Protein AF-A0A1G2P5L3-F1 (afdb_monomer_lite)

pLDDT: mean 85.41, std 9.66, range [49.16, 94.69]

Structure (mmCIF, N/CA/C/O backbone):
data_AF-A0A1G2P5L3-F1
#
_entry.id   AF-A0A1G2P5L3-F1
#
loop_
_atom_site.group_PDB
_atom_site.id
_atom_site.type_symbol
_atom_site.label_atom_id
_atom_site.label_alt_id
_atom_site.label_comp_id
_atom_site.label_asym_id
_atom_site.label_entity_id
_atom_site.label_seq_id
_atom_site.pdbx_PDB_ins_code
_atom_site.Cartn_x
_atom_site.Cartn_y
_atom_site.Cartn_z
_atom_site.occupancy
_atom_site.B_iso_or_equiv
_atom_site.auth_seq_id
_atom_site.auth_comp_id
_atom_site.auth_asym_id
_atom_site.auth_atom_id
_atom_site.pdbx_PDB_model_num
ATOM 1 N N . MET A 1 1 ? -7.824 13.249 22.918 1.00 49.16 1 MET A N 1
ATOM 2 C CA . MET A 1 1 ? -9.057 12.927 22.167 1.00 49.16 1 MET A CA 1
ATOM 3 C C . MET A 1 1 ? -9.170 11.417 22.105 1.00 49.16 1 MET A C 1
ATOM 5 O O . MET A 1 1 ? -8.216 10.779 21.685 1.00 49.16 1 MET A O 1
ATOM 9 N N . ARG A 1 2 ? -10.259 10.842 22.618 1.00 64.31 2 ARG A N 1
ATOM 10 C CA . ARG A 1 2 ? -10.493 9.395 22.596 1.00 64.31 2 ARG A CA 1
ATOM 11 C C . ARG A 1 2 ? -11.344 9.133 21.352 1.00 64.31 2 AR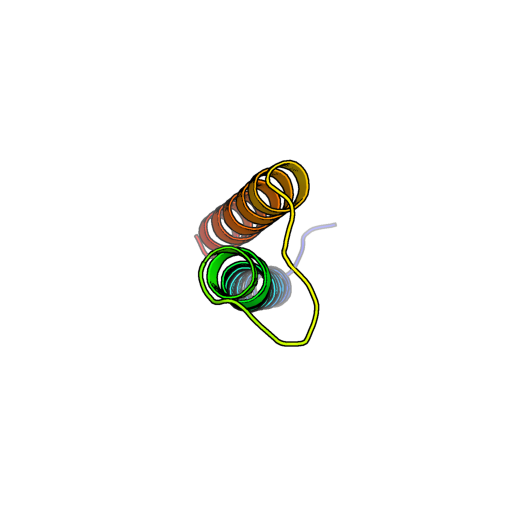G A C 1
ATOM 13 O O . ARG A 1 2 ? -12.480 9.592 21.312 1.00 64.31 2 ARG A O 1
ATOM 20 N N . PHE A 1 3 ? -10.756 8.552 20.308 1.00 75.69 3 PHE A N 1
ATOM 21 C CA . PHE A 1 3 ? -11.492 8.221 19.083 1.00 75.69 3 PHE A CA 1
ATOM 22 C C . PHE A 1 3 ? -12.603 7.220 19.414 1.00 75.69 3 PHE A C 1
ATOM 24 O O . PHE A 1 3 ? -12.396 6.346 20.260 1.00 75.69 3 PHE A O 1
ATOM 31 N N . SER A 1 4 ? -13.779 7.363 18.797 1.00 84.25 4 SER A N 1
ATOM 32 C CA . SER A 1 4 ? -14.832 6.356 18.963 1.00 84.25 4 SER A CA 1
ATOM 33 C C . SER A 1 4 ? -14.447 5.084 18.212 1.00 84.25 4 SER A C 1
ATOM 35 O O . SER A 1 4 ? -13.797 5.149 17.168 1.00 84.25 4 SER A O 1
ATOM 37 N N . GLU A 1 5 ? -14.880 3.925 18.703 1.00 82.94 5 GLU A N 1
ATOM 38 C CA . GLU A 1 5 ? -14.615 2.637 18.044 1.00 82.94 5 GLU A CA 1
ATOM 39 C C . GLU A 1 5 ? -15.089 2.629 16.581 1.00 82.94 5 GLU A C 1
ATOM 41 O O . GLU A 1 5 ? -14.410 2.096 15.709 1.00 82.94 5 GLU A O 1
ATOM 46 N N . SER A 1 6 ? -16.186 3.329 16.275 1.00 86.56 6 SER A N 1
ATOM 47 C CA . SER A 1 6 ? -16.669 3.505 14.901 1.00 86.56 6 SER A CA 1
ATOM 48 C C . SER A 1 6 ? -15.707 4.286 13.996 1.00 86.56 6 SER A C 1
ATOM 50 O O . SER A 1 6 ? -15.587 3.966 12.817 1.00 86.56 6 SER A O 1
ATOM 52 N N . GLN A 1 7 ? -15.003 5.296 14.516 1.00 88.75 7 GLN A N 1
ATOM 53 C CA . GLN A 1 7 ? -14.008 6.052 13.745 1.00 88.75 7 GLN A CA 1
ATOM 54 C C . GLN A 1 7 ? -12.764 5.208 13.464 1.00 88.75 7 GLN A C 1
ATOM 56 O O . GLN A 1 7 ? -12.201 5.274 12.372 1.00 88.75 7 GLN A O 1
ATOM 61 N N . VAL A 1 8 ? -12.355 4.410 14.450 1.00 88.44 8 VAL A N 1
ATOM 62 C CA . VAL A 1 8 ? -11.220 3.488 14.361 1.00 88.44 8 VAL A CA 1
ATOM 63 C C . VAL A 1 8 ? -11.504 2.396 13.320 1.00 88.44 8 VAL A C 1
ATOM 65 O O . VAL A 1 8 ? -10.675 2.169 12.440 1.00 88.44 8 VAL A O 1
ATOM 68 N N . ASP A 1 9 ? -12.707 1.814 13.328 1.00 91.00 9 ASP A N 1
ATOM 69 C CA . ASP A 1 9 ? -13.131 0.800 12.351 1.00 91.00 9 ASP A CA 1
ATOM 70 C C . ASP A 1 9 ? -13.239 1.360 10.918 1.00 91.00 9 ASP A C 1
ATOM 72 O O . ASP A 1 9 ? -12.774 0.745 9.955 1.00 91.00 9 ASP A O 1
ATOM 76 N N . LEU A 1 10 ? -13.784 2.573 10.755 1.00 92.56 10 LEU A N 1
ATOM 77 C CA . LEU A 1 10 ? -13.832 3.246 9.451 1.00 92.56 10 LEU A CA 1
ATOM 78 C C . LEU A 1 10 ? -12.432 3.518 8.893 1.00 92.56 10 LEU A C 1
ATOM 80 O O . LEU A 1 10 ? -12.182 3.282 7.709 1.00 92.56 10 LEU A O 1
ATOM 84 N N . LEU A 1 11 ? -11.508 3.980 9.738 1.00 90.56 11 LEU A N 1
ATOM 85 C CA . LEU A 1 11 ? -10.126 4.217 9.334 1.00 90.56 11 LEU A CA 1
ATOM 86 C C . LEU A 1 11 ? -9.418 2.905 8.968 1.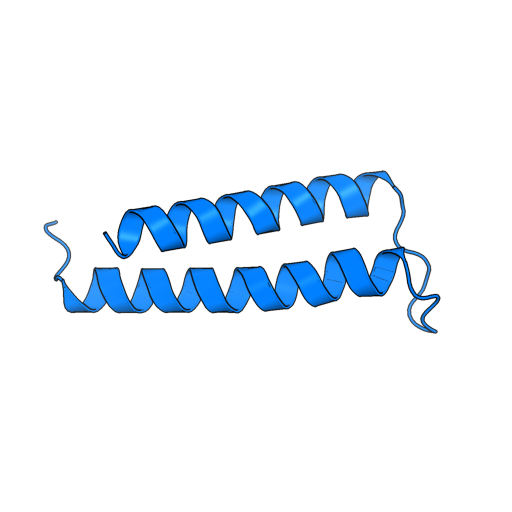00 90.56 11 LEU A C 1
ATOM 88 O O . LEU A 1 11 ? -8.676 2.864 7.985 1.00 90.56 11 LEU A O 1
ATOM 92 N N . ALA A 1 12 ? -9.677 1.822 9.704 1.00 90.94 12 ALA A N 1
ATOM 93 C CA . ALA A 1 12 ? -9.119 0.510 9.405 1.00 90.94 12 ALA A CA 1
ATOM 94 C C . ALA A 1 12 ? -9.592 -0.000 8.034 1.00 90.94 12 ALA A C 1
ATOM 96 O O . ALA A 1 12 ? -8.768 -0.442 7.228 1.00 90.94 12 ALA A O 1
ATOM 97 N N . LYS A 1 13 ? -10.889 0.125 7.730 1.00 93.19 13 LYS A N 1
ATOM 98 C CA . LYS A 1 13 ? -11.463 -0.224 6.418 1.00 93.19 13 LYS A CA 1
ATOM 99 C C . LYS A 1 13 ? -10.880 0.621 5.291 1.00 93.19 13 LYS A C 1
ATOM 101 O O . LYS A 1 13 ? -10.421 0.066 4.297 1.00 93.19 13 LYS A O 1
ATOM 106 N N . TYR A 1 14 ? -10.799 1.934 5.483 1.00 93.75 14 TYR A N 1
ATOM 107 C CA . TYR A 1 14 ? -10.202 2.843 4.506 1.00 93.75 14 TYR A CA 1
ATOM 108 C C . TYR A 1 14 ? -8.747 2.475 4.176 1.00 93.75 14 TYR A C 1
ATOM 110 O O . TYR A 1 14 ? -8.376 2.371 3.008 1.00 93.75 14 TYR A O 1
ATOM 118 N N . LEU A 1 15 ? -7.927 2.213 5.199 1.00 91.62 15 LEU A N 1
ATOM 119 C CA . LEU A 1 15 ? -6.538 1.785 5.016 1.00 91.62 15 LEU A CA 1
ATOM 120 C C . LEU A 1 15 ? -6.434 0.424 4.310 1.00 91.62 15 LEU A C 1
ATOM 122 O O . LEU A 1 15 ? -5.526 0.222 3.502 1.00 91.62 15 LEU A O 1
ATOM 126 N N . SER A 1 16 ? -7.373 -0.492 4.575 1.00 93.25 16 SER A N 1
ATOM 127 C CA . SER A 1 16 ? -7.460 -1.772 3.865 1.00 93.25 16 SER A CA 1
ATOM 128 C C . SER A 1 16 ? -7.738 -1.557 2.380 1.00 93.25 16 SER A C 1
ATOM 130 O O . SER A 1 16 ? -7.022 -2.098 1.537 1.00 93.25 16 SER A O 1
ATOM 132 N N . ASP A 1 17 ? -8.727 -0.736 2.039 1.00 94.19 17 ASP A N 1
ATOM 133 C CA . ASP A 1 17 ? -9.110 -0.500 0.647 1.00 94.19 17 ASP A CA 1
ATOM 134 C C . ASP A 1 17 ? -8.015 0.231 -0.133 1.00 94.19 17 ASP A C 1
ATOM 136 O O . ASP A 1 17 ? -7.684 -0.174 -1.249 1.00 94.19 17 ASP A O 1
ATOM 140 N N . ILE A 1 18 ? -7.351 1.211 0.487 1.00 92.75 18 ILE A N 1
ATOM 141 C CA . ILE A 1 18 ? -6.169 1.847 -0.104 1.00 92.75 18 ILE A CA 1
ATOM 142 C C . ILE A 1 18 ? -5.057 0.837 -0.352 1.00 92.75 18 ILE A C 1
ATOM 144 O O . ILE A 1 18 ? -4.467 0.853 -1.430 1.00 92.75 18 ILE A O 1
ATOM 148 N N . SER A 1 19 ? -4.771 -0.058 0.597 1.00 92.38 19 SER A N 1
ATOM 149 C CA . SER A 1 19 ? -3.707 -1.048 0.406 1.00 92.38 19 SER A CA 1
ATOM 150 C C . SER A 1 19 ? -3.973 -1.949 -0.806 1.00 92.38 19 SER A C 1
ATOM 152 O O . SER A 1 19 ? -3.054 -2.234 -1.568 1.00 92.38 19 SER A O 1
ATOM 154 N N . LYS A 1 20 ? -5.233 -2.319 -1.067 1.00 91.62 20 LYS A N 1
ATOM 155 C CA . LYS A 1 20 ? -5.614 -3.107 -2.252 1.00 91.62 20 LYS A CA 1
ATOM 156 C C . LYS A 1 20 ? -5.401 -2.319 -3.543 1.00 91.62 20 LYS A C 1
ATOM 158 O O . LYS A 1 20 ? -4.880 -2.867 -4.511 1.00 91.62 20 LYS A O 1
ATOM 163 N N . ILE A 1 21 ? -5.778 -1.039 -3.559 1.00 91.81 21 ILE A N 1
ATOM 164 C CA . ILE A 1 21 ? -5.597 -0.163 -4.726 1.00 91.81 21 ILE A CA 1
ATOM 165 C C . ILE A 1 21 ? -4.110 0.064 -5.003 1.00 91.81 21 ILE A C 1
ATOM 167 O O . ILE A 1 21 ? -3.681 -0.028 -6.150 1.00 91.81 21 ILE A O 1
ATOM 171 N N . LEU A 1 22 ? -3.313 0.327 -3.965 1.00 89.56 22 LEU A N 1
ATOM 172 C CA . LEU A 1 22 ? -1.870 0.507 -4.097 1.00 89.56 22 LEU A CA 1
ATOM 173 C C . LEU A 1 22 ? -1.189 -0.782 -4.548 1.00 89.56 22 LEU A C 1
ATOM 175 O O . LEU A 1 22 ? -0.338 -0.727 -5.432 1.00 89.56 22 LEU A O 1
ATOM 179 N N . PHE A 1 23 ? -1.603 -1.935 -4.022 1.00 89.00 23 PHE A N 1
ATOM 180 C CA . PHE A 1 23 ? -1.135 -3.231 -4.498 1.00 89.00 23 PHE A CA 1
ATOM 181 C C . PHE A 1 23 ? -1.439 -3.407 -5.985 1.00 89.00 23 PHE A C 1
ATOM 183 O O . PHE A 1 23 ? -0.535 -3.712 -6.757 1.00 89.00 23 PHE A O 1
ATOM 190 N N . ALA A 1 24 ? -2.683 -3.157 -6.403 1.00 87.62 24 ALA A N 1
ATOM 191 C CA . ALA A 1 24 ? -3.067 -3.245 -7.804 1.00 87.62 24 ALA A CA 1
ATOM 192 C C . ALA A 1 24 ? -2.222 -2.290 -8.658 1.00 87.62 24 ALA A C 1
ATOM 194 O O . ALA A 1 24 ? -1.546 -2.731 -9.572 1.00 87.62 24 ALA A O 1
ATOM 195 N N . SER A 1 25 ? -2.161 -1.007 -8.316 1.00 84.00 25 SER A N 1
ATOM 196 C CA . SER A 1 25 ? -1.406 -0.010 -9.082 1.00 84.00 25 SER A CA 1
ATOM 197 C C . SER A 1 25 ? 0.089 -0.343 -9.181 1.00 84.00 25 SER A C 1
ATOM 199 O O . SER A 1 25 ? 0.666 -0.324 -10.265 1.00 84.00 25 SER A O 1
ATOM 201 N N . THR A 1 26 ? 0.712 -0.717 -8.061 1.00 84.38 26 THR A N 1
ATOM 202 C CA . THR A 1 26 ? 2.165 -0.913 -7.985 1.00 84.38 26 THR A CA 1
ATOM 203 C C . THR A 1 26 ? 2.595 -2.273 -8.531 1.00 84.38 26 THR A C 1
ATOM 205 O O . THR A 1 26 ? 3.563 -2.354 -9.279 1.00 84.38 26 THR A O 1
ATOM 208 N N . VAL A 1 27 ? 1.899 -3.355 -8.168 1.00 79.06 27 VAL A N 1
ATOM 209 C CA . VAL A 1 27 ? 2.279 -4.723 -8.554 1.00 79.06 27 VAL A CA 1
ATOM 210 C C . VAL A 1 27 ? 1.793 -5.039 -9.962 1.00 79.06 27 VAL A C 1
ATOM 212 O O . VAL A 1 27 ? 2.583 -5.504 -10.779 1.00 79.06 27 VAL A O 1
ATOM 215 N N . VAL A 1 28 ? 0.532 -4.737 -10.294 1.00 79.81 28 VAL A N 1
ATOM 216 C CA . VAL A 1 28 ? 0.024 -4.945 -11.663 1.00 79.81 28 VAL A CA 1
ATOM 217 C C . VAL A 1 28 ? 0.777 -4.021 -12.616 1.00 79.81 28 VAL A C 1
ATOM 219 O O . VAL A 1 28 ? 1.262 -4.498 -13.630 1.00 79.81 28 VAL A O 1
ATOM 222 N N . GLY A 1 29 ? 0.971 -2.743 -12.274 1.00 77.62 29 GLY A N 1
ATOM 223 C CA . GLY A 1 29 ? 1.672 -1.799 -13.151 1.00 77.62 29 GLY A CA 1
ATOM 224 C C . GLY A 1 29 ? 3.167 -2.080 -13.353 1.00 77.62 29 GLY A C 1
ATOM 225 O O . GLY A 1 29 ? 3.725 -1.655 -14.360 1.00 77.62 29 GLY A O 1
ATOM 226 N N . PHE A 1 30 ? 3.824 -2.792 -12.429 1.00 82.31 30 PHE A N 1
ATOM 227 C CA . PHE A 1 30 ? 5.229 -3.190 -12.580 1.00 82.31 30 PHE A CA 1
ATOM 228 C C . PHE A 1 30 ? 5.395 -4.495 -13.366 1.00 82.31 30 PHE A C 1
ATOM 230 O O . PHE A 1 30 ? 6.292 -4.596 -14.197 1.00 82.31 30 PHE A O 1
ATOM 237 N N . PHE A 1 31 ? 4.548 -5.500 -13.113 1.00 81.31 31 PHE A N 1
ATOM 238 C CA . PHE A 1 31 ? 4.687 -6.821 -13.739 1.00 81.31 31 PHE A CA 1
ATOM 239 C C . PHE A 1 31 ? 3.921 -6.973 -15.055 1.00 81.31 31 PHE A C 1
ATOM 241 O O . PHE A 1 31 ? 4.300 -7.803 -15.880 1.00 81.31 31 PHE A O 1
ATOM 248 N N . LEU A 1 32 ? 2.841 -6.216 -15.257 1.00 79.19 32 LEU A N 1
ATOM 249 C CA . LEU A 1 32 ? 2.084 -6.228 -16.502 1.00 79.19 32 LEU A CA 1
ATOM 250 C C . LEU A 1 32 ? 2.445 -4.980 -17.312 1.00 79.19 32 LEU A C 1
ATOM 252 O O . LEU A 1 32 ? 2.209 -3.867 -16.841 1.00 79.19 32 LEU A O 1
ATOM 256 N N . PRO A 1 33 ? 2.988 -5.136 -18.531 1.00 66.44 33 PRO A N 1
ATOM 257 C CA . PRO A 1 33 ? 3.255 -4.003 -19.400 1.00 66.44 33 PRO A CA 1
ATOM 258 C C . PRO A 1 33 ? 1.922 -3.339 -19.752 1.00 66.44 33 PRO A C 1
ATOM 260 O O . PRO A 1 33 ? 1.087 -3.904 -20.460 1.00 66.44 33 PRO A O 1
ATOM 263 N N . THR A 1 34 ? 1.701 -2.143 -19.215 1.00 69.25 34 THR A N 1
ATOM 264 C CA . THR A 1 34 ? 0.521 -1.334 -19.520 1.00 69.25 34 THR A CA 1
ATOM 265 C C . THR A 1 34 ? 0.898 -0.197 -20.459 1.00 69.25 34 THR A C 1
ATOM 267 O O . THR A 1 34 ? 2.033 0.276 -20.486 1.00 69.25 34 THR A O 1
ATOM 270 N N . THR A 1 35 ? -0.076 0.297 -21.220 1.00 67.25 35 THR A N 1
ATOM 271 C CA . THR A 1 35 ? 0.093 1.466 -22.098 1.00 67.25 35 THR A CA 1
ATOM 272 C C . THR A 1 35 ? 0.404 2.760 -21.335 1.00 67.25 35 THR A C 1
ATOM 274 O O . THR A 1 35 ? 0.713 3.769 -21.961 1.00 67.25 35 THR A O 1
ATOM 277 N N . ALA A 1 36 ? 0.307 2.752 -19.999 1.00 65.38 36 ALA A N 1
ATOM 278 C CA . ALA A 1 36 ? 0.510 3.907 -19.127 1.00 65.38 36 ALA A CA 1
ATOM 279 C C . ALA A 1 36 ? 1.988 4.173 -18.766 1.00 65.38 36 ALA A C 1
ATOM 281 O O . ALA A 1 36 ? 2.275 5.162 -18.094 1.00 65.38 36 ALA A O 1
ATOM 282 N N . GLY A 1 37 ? 2.917 3.338 -19.244 1.00 65.38 37 GLY A N 1
ATOM 283 C CA . GLY A 1 37 ? 4.355 3.466 -18.999 1.00 65.38 37 GLY A CA 1
ATOM 284 C C . GLY A 1 37 ? 4.875 2.456 -17.975 1.00 65.38 37 GLY A C 1
ATOM 285 O O . GLY A 1 37 ? 4.142 1.996 -17.102 1.00 65.38 37 GLY A O 1
ATOM 286 N N . GLU A 1 38 ? 6.151 2.089 -18.105 1.00 73.44 38 GLU A N 1
ATOM 287 C CA . GLU A 1 38 ? 6.805 1.149 -17.192 1.00 73.44 38 GLU A CA 1
ATOM 288 C C . GLU A 1 38 ? 7.024 1.782 -15.815 1.00 73.44 38 GLU A C 1
ATOM 290 O O . GLU A 1 38 ? 7.638 2.844 -15.675 1.00 73.44 38 GLU A O 1
ATOM 295 N N . ILE A 1 39 ? 6.559 1.094 -14.772 1.00 81.31 39 ILE A N 1
ATOM 296 C CA . ILE A 1 39 ? 6.923 1.433 -13.399 1.00 81.31 39 ILE A CA 1
ATOM 297 C C . ILE A 1 39 ? 8.403 1.0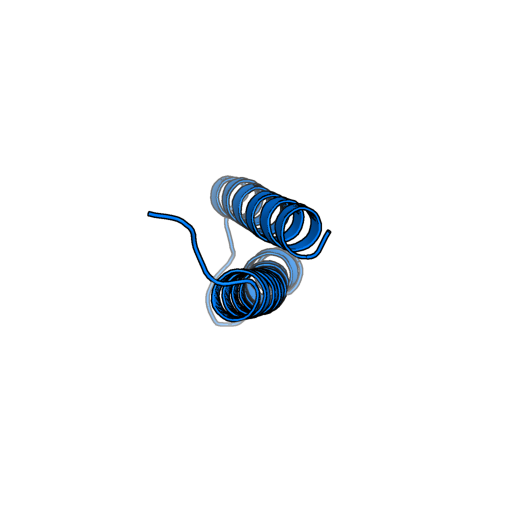94 -13.200 1.00 81.31 39 ILE A C 1
ATOM 299 O O . ILE A 1 39 ? 8.834 -0.042 -13.374 1.00 81.31 39 ILE A O 1
ATOM 303 N N . THR A 1 40 ? 9.199 2.083 -12.799 1.00 86.44 40 THR A N 1
ATOM 304 C CA . THR A 1 40 ? 10.619 1.864 -12.498 1.00 86.44 40 THR A CA 1
ATOM 305 C C . THR A 1 40 ? 10.797 1.119 -11.170 1.00 86.44 40 THR A C 1
ATOM 307 O O . THR A 1 40 ? 9.971 1.229 -10.260 1.00 86.44 40 THR A O 1
ATOM 310 N N . ILE A 1 41 ? 11.911 0.392 -11.016 1.00 87.88 41 ILE A N 1
ATOM 311 C CA . ILE A 1 41 ? 12.224 -0.380 -9.795 1.00 87.88 41 ILE A CA 1
ATOM 312 C C . ILE A 1 41 ? 12.094 0.460 -8.504 1.00 87.88 41 ILE A C 1
ATOM 314 O O . ILE A 1 41 ? 11.479 -0.026 -7.552 1.00 87.88 41 ILE A O 1
ATOM 318 N N . PRO A 1 42 ? 12.588 1.716 -8.430 1.00 90.44 42 PRO A N 1
ATOM 319 C CA . PRO A 1 42 ? 12.422 2.534 -7.227 1.00 90.44 42 PRO A CA 1
ATOM 320 C C . PRO A 1 42 ? 10.955 2.809 -6.872 1.00 90.44 42 PRO A C 1
ATOM 322 O O . PRO A 1 42 ? 10.586 2.763 -5.698 1.00 90.44 42 PRO A O 1
ATOM 325 N N . VAL A 1 43 ? 10.107 3.057 -7.877 1.00 89.00 43 VAL A N 1
ATOM 326 C CA . VAL A 1 43 ? 8.671 3.309 -7.680 1.00 89.00 43 VAL A CA 1
ATOM 327 C C . VAL A 1 43 ? 7.969 2.043 -7.195 1.00 89.00 43 VAL A C 1
ATOM 329 O O . VAL A 1 43 ? 7.154 2.115 -6.277 1.00 89.00 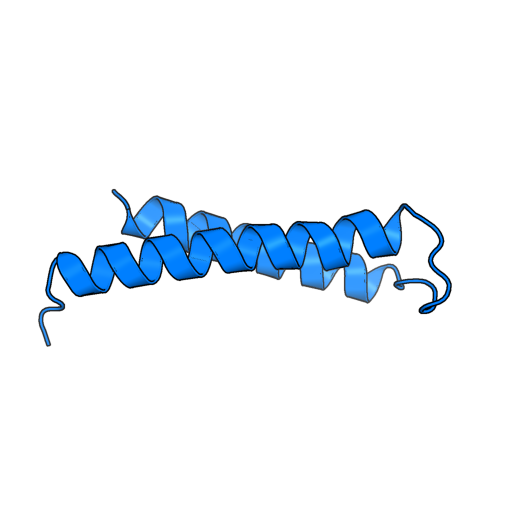43 VAL A O 1
ATOM 332 N N . PHE A 1 44 ? 8.338 0.879 -7.733 1.00 89.62 44 PHE A N 1
ATOM 333 C CA . PHE A 1 44 ? 7.815 -0.405 -7.273 1.00 89.62 44 PHE A CA 1
ATOM 334 C C . PHE A 1 44 ? 8.149 -0.684 -5.801 1.00 89.62 44 PHE A C 1
ATOM 336 O O . PHE A 1 44 ? 7.268 -1.061 -5.022 1.00 89.62 44 PHE A O 1
ATOM 343 N N . VAL A 1 45 ? 9.403 -0.462 -5.395 1.00 91.81 45 VAL A N 1
ATOM 344 C CA . VAL A 1 45 ? 9.841 -0.671 -4.006 1.00 91.81 45 VAL A CA 1
ATOM 345 C C . VAL A 1 45 ? 9.101 0.272 -3.057 1.00 91.81 45 VAL A C 1
ATOM 347 O O . VAL A 1 45 ? 8.552 -0.178 -2.050 1.00 91.81 45 VAL A O 1
ATOM 350 N N . LEU A 1 46 ? 9.020 1.564 -3.390 1.00 93.19 46 LEU A N 1
ATOM 351 C CA . LEU A 1 46 ? 8.300 2.545 -2.573 1.00 93.19 46 LEU A CA 1
ATOM 352 C C . LEU A 1 46 ? 6.806 2.222 -2.475 1.00 93.19 46 LEU A C 1
ATOM 354 O O . LEU A 1 46 ? 6.266 2.183 -1.370 1.00 93.19 46 LEU A O 1
ATOM 358 N N . GLY A 1 47 ? 6.143 1.933 -3.596 1.00 91.25 47 GLY A N 1
ATOM 359 C CA . GLY A 1 47 ? 4.722 1.584 -3.599 1.00 91.25 47 GLY A CA 1
ATOM 360 C C . GLY A 1 47 ? 4.433 0.303 -2.811 1.00 91.25 47 GLY A C 1
ATOM 361 O O . GLY A 1 47 ? 3.439 0.239 -2.084 1.00 91.25 47 GLY A O 1
ATOM 362 N N . SER A 1 48 ? 5.343 -0.676 -2.845 1.00 90.94 48 SER A N 1
ATOM 363 C CA . SER A 1 48 ? 5.247 -1.899 -2.038 1.00 90.94 48 SER A CA 1
ATOM 364 C C . SER A 1 48 ? 5.358 -1.614 -0.536 1.00 90.94 48 SER A C 1
ATOM 366 O O . SER A 1 48 ? 4.572 -2.146 0.249 1.00 90.94 48 SER A O 1
ATOM 368 N N . ILE A 1 49 ? 6.276 -0.732 -0.123 1.00 94.69 49 ILE A N 1
ATOM 369 C CA . ILE A 1 49 ? 6.419 -0.311 1.282 1.00 94.69 49 ILE A CA 1
ATOM 370 C C . ILE A 1 49 ? 5.156 0.417 1.760 1.00 94.69 49 ILE A C 1
ATOM 372 O O . ILE A 1 49 ? 4.625 0.101 2.828 1.00 94.69 49 ILE A O 1
ATOM 376 N N . VAL A 1 50 ? 4.638 1.365 0.973 1.00 94.12 50 VAL A N 1
ATOM 377 C CA . VAL A 1 50 ? 3.417 2.107 1.334 1.00 94.12 50 VAL A CA 1
ATOM 378 C C . VAL A 1 50 ? 2.224 1.153 1.430 1.00 94.12 50 VAL A C 1
ATOM 380 O O . VAL A 1 50 ? 1.493 1.180 2.415 1.00 94.12 50 VAL A O 1
ATOM 383 N N . THR A 1 51 ? 2.086 0.225 0.483 1.00 93.69 51 THR A N 1
ATOM 384 C CA . THR A 1 51 ? 1.056 -0.824 0.518 1.00 93.69 51 THR A CA 1
ATOM 385 C C . THR A 1 51 ? 1.129 -1.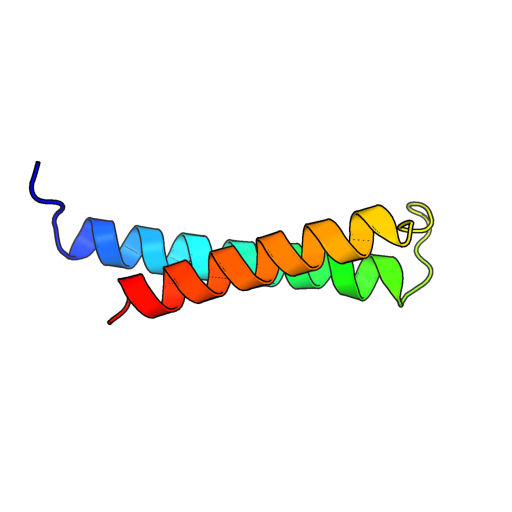654 1.803 1.00 93.69 51 THR A C 1
ATOM 387 O O . THR A 1 51 ? 0.129 -1.804 2.511 1.00 93.69 51 THR A O 1
ATOM 390 N N . ALA A 1 52 ? 2.317 -2.172 2.129 1.00 93.62 52 ALA A N 1
ATOM 391 C CA . ALA A 1 52 ? 2.530 -3.018 3.298 1.00 93.62 52 ALA A CA 1
ATOM 392 C C . ALA A 1 52 ? 2.260 -2.266 4.608 1.00 93.62 52 ALA A C 1
ATOM 394 O O . ALA A 1 52 ? 1.631 -2.809 5.515 1.00 93.62 52 ALA A O 1
ATOM 395 N N . THR A 1 53 ? 2.694 -1.007 4.703 1.00 94.00 53 THR A N 1
ATOM 396 C CA . THR A 1 53 ? 2.451 -0.173 5.887 1.00 94.00 53 THR A CA 1
ATOM 397 C C . THR A 1 53 ? 0.972 0.164 6.055 1.00 94.00 53 THR A C 1
ATOM 399 O O . THR A 1 53 ? 0.451 -0.028 7.152 1.00 94.00 53 THR A O 1
ATOM 402 N N . SER A 1 54 ? 0.260 0.570 4.997 1.00 91.88 54 SER A N 1
ATOM 403 C CA . SER A 1 54 ? -1.191 0.806 5.055 1.00 91.88 54 SER A CA 1
ATOM 404 C C . SER A 1 54 ? -1.956 -0.432 5.522 1.00 91.88 54 SER A C 1
ATOM 406 O O . SER A 1 54 ? -2.805 -0.328 6.409 1.00 91.88 54 SER A O 1
ATOM 408 N N . LEU A 1 55 ? -1.612 -1.613 5.000 1.00 91.88 55 LEU A N 1
ATOM 409 C CA . LEU A 1 55 ? -2.226 -2.865 5.435 1.00 91.88 55 LEU A CA 1
ATOM 410 C C . LEU A 1 55 ? -1.883 -3.196 6.894 1.00 91.88 55 LEU A C 1
ATOM 412 O O . LEU A 1 55 ? -2.766 -3.555 7.669 1.00 91.88 55 LEU A O 1
ATOM 416 N N . ALA A 1 56 ? -0.620 -3.042 7.299 1.00 93.31 56 ALA A N 1
ATOM 417 C CA . ALA A 1 56 ? -0.193 -3.309 8.670 1.00 93.31 56 ALA A CA 1
ATOM 418 C C . ALA A 1 56 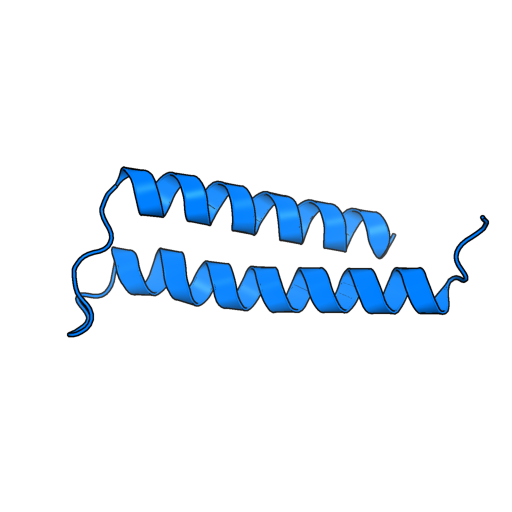? -0.902 -2.396 9.684 1.00 93.31 56 ALA A C 1
ATOM 420 O O . ALA A 1 56 ? -1.318 -2.864 10.746 1.00 93.31 56 ALA A O 1
ATOM 421 N N . PHE A 1 57 ? -1.076 -1.112 9.353 1.00 91.62 57 PHE A N 1
ATOM 422 C CA . PHE A 1 57 ? -1.856 -0.181 10.165 1.00 91.62 57 PHE A CA 1
ATOM 423 C C . PHE A 1 57 ? -3.334 -0.563 10.199 1.00 91.62 57 PHE A C 1
ATOM 425 O O . PHE A 1 57 ? -3.898 -0.614 11.286 1.00 91.62 57 PHE A O 1
ATOM 432 N N . SER A 1 58 ? -3.938 -0.902 9.056 1.00 91.31 58 SER A N 1
ATOM 433 C CA . SER A 1 58 ? -5.323 -1.386 8.986 1.00 91.31 58 SER A CA 1
ATOM 434 C C . SER A 1 58 ? -5.560 -2.583 9.915 1.00 91.31 58 SER A C 1
ATOM 436 O O . SER A 1 58 ? -6.445 -2.540 10.764 1.00 91.31 58 SER A O 1
ATOM 438 N N . VAL A 1 59 ? -4.716 -3.617 9.826 1.00 91.69 59 VAL A N 1
ATOM 439 C CA . VAL A 1 59 ? -4.836 -4.839 10.640 1.00 91.69 59 VAL A CA 1
ATOM 440 C C . VAL A 1 59 ? -4.623 -4.558 12.126 1.00 91.69 59 VAL A C 1
ATOM 442 O O . VAL A 1 59 ? -5.295 -5.157 12.962 1.00 91.69 59 VAL A O 1
ATOM 445 N N . ARG A 1 60 ? -3.695 -3.659 12.477 1.00 91.44 60 ARG A N 1
ATOM 446 C CA . ARG A 1 60 ? -3.493 -3.246 13.873 1.00 91.44 60 ARG A CA 1
ATOM 447 C C . ARG A 1 60 ? -4.668 -2.465 14.436 1.00 91.44 60 ARG A C 1
ATOM 449 O O . ARG A 1 60 ? -4.903 -2.557 15.629 1.00 91.44 60 ARG A O 1
ATOM 456 N N . LEU A 1 61 ? -5.336 -1.682 13.599 1.00 86.50 61 LEU A N 1
ATOM 457 C CA . LEU A 1 61 ? -6.424 -0.804 14.002 1.00 86.50 61 LEU A CA 1
ATOM 458 C C . LEU A 1 61 ? -7.772 -1.541 14.071 1.00 86.50 61 LEU A C 1
ATOM 460 O O . LEU A 1 61 ? -8.647 -1.142 14.824 1.00 86.50 61 LEU A O 1
ATOM 464 N N . ALA A 1 62 ? -7.919 -2.621 13.301 1.00 80.12 62 ALA A N 1
ATOM 465 C CA . ALA A 1 62 ? -9.073 -3.520 13.340 1.00 80.12 62 ALA A CA 1
ATOM 466 C C . ALA A 1 62 ? -9.024 -4.557 14.483 1.00 80.12 62 ALA A C 1
ATOM 468 O O . ALA A 1 62 ? -9.982 -5.310 14.653 1.00 80.12 62 ALA A O 1
ATOM 469 N N . ARG A 1 63 ? -7.902 -4.647 15.208 1.00 68.25 63 ARG A N 1
ATOM 470 C CA . ARG A 1 63 ? -7.752 -5.457 16.425 1.00 68.25 63 ARG A CA 1
ATOM 471 C C . ARG A 1 63 ? -8.070 -4.627 17.656 1.00 68.25 63 ARG A C 1
ATOM 473 O O . ARG A 1 63 ? -8.664 -5.220 18.579 1.00 68.25 63 ARG A O 1
#

Radius of gyration: 14.37 Å; chains: 1; bounding box: 29×20×45 Å

Organism: NCBI:txid1802333

Sequence (63 aa):
MRFSESQVDLLAKYLSDISKILFASTVVGFFLPTTAGEITIPVFVLGSIVTATSLAFSVRLAR

Foldseek 3Di:
DDDDLVVLLVLLVVLLVVLVVLCCCLVCQAPPPDPVDHDDPVNSVVSNVSSVVSNVSSVVSND

Secondary structure (DSSP, 8-state):
----HHHHHHHHHHHHHHHHHHHIIIIIHHHS--TT-PPPHHHHHHHHHHHHHHHHHHHHH--